Protein AF-A0AAW6RQ76-F1 (afdb_monomer_lite)

Secondary structure (DSSP, 8-state):
----TT--HHHHHHHHHHHTTSPPPP-------

Radius of gyration: 12.96 Å; chains: 1; bounding box: 24×18×32 Å

Foldseek 3Di:
DADDPPDDPVNVVVVCVVCVVPDDDDDDPDDDD

Sequence (33 aa):
VGGCCGTTPDHINAIARAVMPLAPRGVQAARFK

InterPro domains:
  IPR003726 Homocysteine-binding domain [PF02574] (1-19)
  IPR003726 Homocysteine-binding domain [PS50970] (1-19)
  IPR036589 Homocysteine-binding domain superfamily [G3DSA:3.20.20.330] (1-33)
  IPR03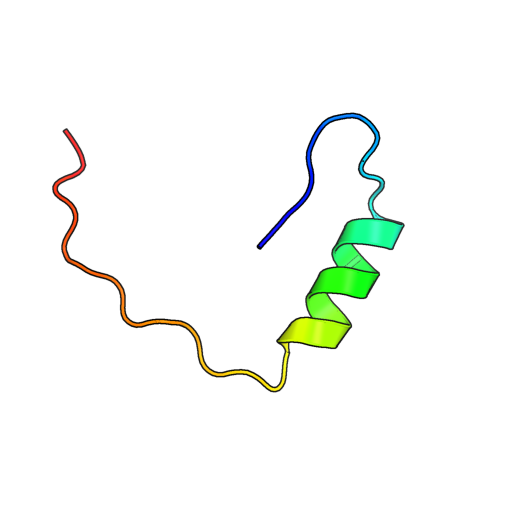6589 Homocysteine-binding domain superfamily [SSF82282] (1-28)

pLDDT: mean 92.35, std 8.31, range [65.19, 98.31]

Structure (mmCIF, N/CA/C/O backbone):
data_AF-A0AAW6RQ76-F1
#
_entry.id   AF-A0AAW6RQ76-F1
#
loop_
_atom_site.group_PDB
_atom_site.id
_atom_site.type_symbol
_atom_site.label_atom_id
_atom_site.label_alt_id
_atom_si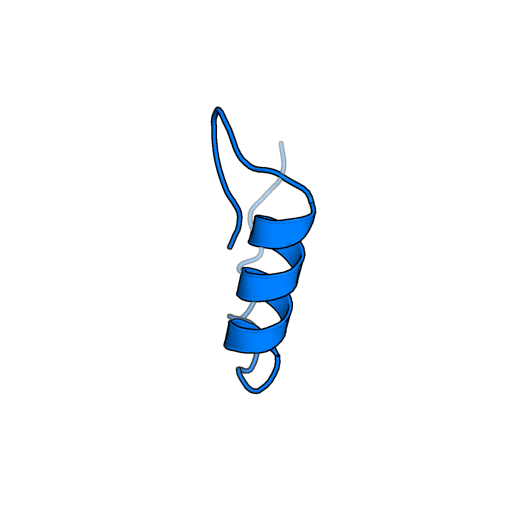te.label_comp_id
_atom_site.label_asym_id
_atom_site.label_entity_id
_atom_site.label_seq_id
_atom_site.pdbx_PDB_ins_code
_atom_site.Cartn_x
_atom_site.Cartn_y
_atom_site.Cartn_z
_atom_site.occupancy
_atom_site.B_iso_or_equiv
_atom_site.auth_seq_id
_atom_site.auth_comp_id
_atom_site.auth_asym_id
_atom_site.auth_atom_id
_atom_site.pdbx_PDB_model_num
ATOM 1 N N . VAL A 1 1 ? 3.771 0.083 5.053 1.00 89.94 1 VAL A N 1
ATOM 2 C CA . VAL A 1 1 ? 4.446 -0.726 4.009 1.00 89.94 1 VAL A CA 1
ATOM 3 C C . VAL A 1 1 ? 4.829 0.232 2.897 1.00 89.94 1 VAL A C 1
ATOM 5 O O . VAL A 1 1 ? 4.079 1.177 2.689 1.00 89.94 1 VAL A O 1
ATOM 8 N N . GLY A 1 2 ? 5.985 0.057 2.261 1.00 94.50 2 GLY A N 1
ATOM 9 C CA . GLY A 1 2 ? 6.488 0.966 1.228 1.00 94.50 2 GLY A CA 1
ATOM 10 C C . GLY A 1 2 ? 7.616 0.316 0.431 1.00 94.50 2 GLY A C 1
ATOM 11 O O . GLY A 1 2 ? 7.735 -0.908 0.444 1.00 94.50 2 GLY A O 1
ATOM 12 N N . GLY A 1 3 ? 8.441 1.128 -0.223 1.00 94.06 3 GLY A N 1
ATOM 13 C CA . GLY A 1 3 ? 9.602 0.667 -0.984 1.00 94.06 3 GLY A CA 1
ATOM 14 C C . GLY A 1 3 ? 10.884 1.433 -0.642 1.00 94.06 3 GLY A C 1
ATOM 15 O O . GLY A 1 3 ? 10.874 2.335 0.193 1.00 94.06 3 GLY A O 1
ATOM 16 N N . CYS A 1 4 ? 11.991 1.039 -1.273 1.00 96.44 4 CYS A N 1
ATOM 17 C CA . CYS A 1 4 ? 13.327 1.622 -1.107 1.00 96.44 4 CYS A CA 1
ATOM 18 C C . CYS A 1 4 ? 13.810 2.200 -2.458 1.00 96.44 4 CYS A C 1
ATOM 20 O O . CYS A 1 4 ? 13.007 2.702 -3.251 1.00 96.44 4 CYS A O 1
ATOM 22 N N . CYS A 1 5 ? 15.106 2.115 -2.751 1.00 96.69 5 CYS A N 1
ATOM 23 C CA . CYS A 1 5 ? 15.704 2.536 -4.013 1.00 96.69 5 CYS A CA 1
ATOM 24 C C . CYS A 1 5 ? 15.046 1.838 -5.218 1.00 96.69 5 CYS A C 1
ATOM 26 O O . CYS A 1 5 ? 14.891 0.619 -5.223 1.00 96.69 5 CYS A O 1
ATOM 28 N N . GLY A 1 6 ? 14.669 2.616 -6.239 1.00 95.44 6 GLY A N 1
ATOM 29 C CA . GLY A 1 6 ? 14.037 2.106 -7.465 1.00 95.44 6 GLY A CA 1
ATOM 30 C C . GLY A 1 6 ? 12.518 1.899 -7.385 1.00 95.44 6 GLY A C 1
ATOM 31 O O . GLY A 1 6 ? 11.921 1.360 -8.314 1.00 95.44 6 GLY A O 1
ATOM 32 N N . THR A 1 7 ? 11.867 2.329 -6.301 1.00 97.50 7 THR A N 1
ATOM 33 C CA . THR A 1 7 ? 10.400 2.278 -6.201 1.00 97.50 7 THR A CA 1
ATOM 34 C C . THR A 1 7 ? 9.766 3.337 -7.098 1.00 97.50 7 THR A C 1
ATOM 36 O O . THR A 1 7 ? 10.061 4.522 -6.962 1.00 97.50 7 THR A O 1
ATOM 39 N N . THR A 1 8 ? 8.877 2.919 -7.997 1.00 97.94 8 THR A N 1
ATOM 40 C CA . THR A 1 8 ? 8.110 3.817 -8.867 1.00 97.94 8 THR A CA 1
ATOM 41 C C . THR A 1 8 ? 6.709 4.061 -8.291 1.00 97.94 8 THR A C 1
ATOM 43 O O . THR A 1 8 ? 6.255 3.305 -7.423 1.00 97.94 8 THR A O 1
ATOM 46 N N . PRO A 1 9 ? 5.974 5.078 -8.777 1.00 98.12 9 PRO A N 1
ATOM 47 C CA . PRO A 1 9 ? 4.574 5.275 -8.399 1.00 98.12 9 PRO A CA 1
ATOM 48 C C . PRO A 1 9 ? 3.686 4.050 -8.669 1.00 98.12 9 PRO A C 1
ATOM 50 O O . PRO A 1 9 ? 2.768 3.777 -7.897 1.00 98.12 9 PRO A O 1
ATOM 53 N N . ASP A 1 10 ? 3.983 3.277 -9.720 1.00 98.31 10 ASP A N 1
ATOM 54 C CA . ASP A 1 10 ? 3.256 2.044 -10.035 1.00 98.31 10 ASP A CA 1
ATOM 55 C C . ASP A 1 10 ? 3.402 0.990 -8.927 1.00 98.31 10 ASP A C 1
ATOM 57 O O . ASP A 1 10 ? 2.408 0.450 -8.439 1.00 98.31 10 ASP A O 1
ATOM 61 N N . HIS A 1 11 ? 4.622 0.789 -8.419 1.00 98.19 11 HIS A N 1
ATOM 62 C CA . HIS A 1 11 ? 4.861 -0.123 -7.300 1.00 98.19 11 HIS A CA 1
ATOM 63 C C . HIS A 1 11 ? 4.082 0.290 -6.041 1.00 98.19 11 HIS A C 1
ATOM 65 O O . HIS A 1 11 ? 3.520 -0.560 -5.351 1.00 98.19 11 HIS A O 1
ATOM 71 N N . ILE A 1 12 ? 4.001 1.592 -5.743 1.00 98.12 12 ILE A N 1
ATOM 72 C CA . ILE A 1 12 ? 3.216 2.089 -4.602 1.00 98.12 12 ILE A CA 1
ATOM 73 C C . ILE A 1 12 ? 1.721 1.817 -4.801 1.00 98.12 12 ILE A C 1
ATOM 75 O O . ILE A 1 12 ? 1.054 1.372 -3.866 1.00 98.12 12 ILE A O 1
ATOM 79 N N . ASN A 1 13 ? 1.201 2.013 -6.015 1.00 98.06 13 ASN A N 1
ATOM 80 C CA . ASN A 1 13 ? -0.192 1.704 -6.337 1.00 98.06 13 ASN A CA 1
ATOM 81 C C . ASN A 1 13 ? -0.500 0.208 -6.184 1.00 98.06 13 ASN A C 1
ATOM 83 O O . ASN A 1 13 ? -1.553 -0.151 -5.652 1.00 98.06 13 ASN A O 1
ATOM 87 N N . ALA A 1 14 ? 0.419 -0.665 -6.602 1.00 97.81 14 ALA A N 1
ATOM 88 C CA . ALA A 1 14 ? 0.291 -2.107 -6.416 1.00 97.81 14 ALA A CA 1
ATOM 89 C C . ALA A 1 14 ? 0.254 -2.485 -4.924 1.00 97.81 14 ALA A C 1
ATOM 91 O O . ALA A 1 14 ? -0.634 -3.227 -4.498 1.00 97.81 14 ALA A O 1
ATOM 92 N N . ILE A 1 15 ? 1.152 -1.912 -4.113 1.00 97.88 15 ILE A N 1
ATOM 93 C CA . ILE A 1 15 ? 1.164 -2.108 -2.655 1.00 97.88 15 ILE A CA 1
ATOM 94 C C . ILE A 1 15 ? -0.157 -1.635 -2.038 1.00 97.88 15 ILE A C 1
ATOM 96 O O . ILE A 1 15 ? -0.744 -2.364 -1.242 1.00 97.88 15 ILE A O 1
ATOM 100 N N . ALA A 1 16 ? -0.649 -0.451 -2.414 1.00 97.38 16 ALA A N 1
ATOM 101 C CA . ALA A 1 16 ? -1.888 0.109 -1.879 1.00 97.38 16 ALA A CA 1
ATOM 102 C C . ALA A 1 16 ? -3.087 -0.815 -2.131 1.00 97.38 16 ALA A C 1
ATOM 104 O O . ALA A 1 16 ? -3.828 -1.128 -1.201 1.00 97.38 16 ALA A O 1
ATOM 105 N N . ARG A 1 17 ? -3.235 -1.317 -3.364 1.00 97.94 17 ARG A N 1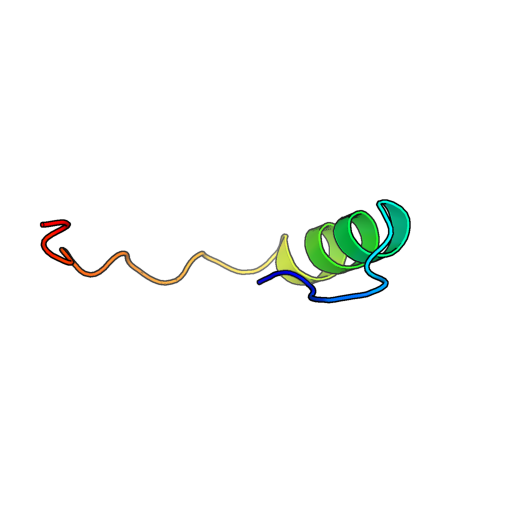
ATOM 106 C CA . ARG A 1 17 ? -4.299 -2.268 -3.727 1.00 97.94 17 ARG A CA 1
ATOM 107 C C . ARG A 1 17 ? -4.208 -3.565 -2.927 1.00 97.94 17 ARG A C 1
ATOM 109 O O . ARG A 1 17 ? -5.232 -4.063 -2.471 1.00 97.94 17 ARG A O 1
ATOM 116 N N . ALA A 1 18 ? -2.997 -4.086 -2.737 1.00 97.50 18 ALA A N 1
ATOM 117 C CA . ALA A 1 18 ? -2.773 -5.328 -2.007 1.00 97.50 18 ALA A CA 1
ATOM 118 C C . ALA A 1 18 ? -3.108 -5.212 -0.509 1.00 97.50 18 ALA A C 1
ATOM 120 O O . ALA A 1 18 ? -3.631 -6.160 0.072 1.00 97.50 18 ALA A O 1
ATOM 121 N N . VAL A 1 19 ? -2.824 -4.066 0.123 1.00 96.88 19 VAL A N 1
ATOM 122 C CA . VAL A 1 19 ? -3.032 -3.888 1.574 1.00 96.88 19 VAL A CA 1
ATOM 123 C C . VAL A 1 19 ? -4.375 -3.258 1.944 1.00 96.88 19 VAL A C 1
ATOM 125 O O . VAL A 1 19 ? -4.742 -3.300 3.113 1.00 96.88 19 VAL A O 1
ATOM 128 N N . MET A 1 20 ? -5.125 -2.710 0.983 1.00 97.00 20 MET A N 1
ATOM 129 C CA . MET A 1 20 ? -6.423 -2.060 1.209 1.00 97.00 20 MET A CA 1
ATOM 130 C C . MET A 1 20 ? -7.439 -2.874 2.041 1.00 97.00 20 MET A C 1
ATOM 132 O O . MET A 1 20 ? -8.095 -2.267 2.885 1.00 97.00 20 MET A O 1
ATOM 136 N N . PRO A 1 21 ? -7.605 -4.203 1.869 1.00 97.69 21 PRO A N 1
ATOM 137 C CA . PRO A 1 21 ? -8.575 -4.961 2.666 1.00 97.69 21 PRO A CA 1
ATOM 138 C C . PRO A 1 21 ? -8.097 -5.276 4.095 1.00 97.69 21 PRO A C 1
ATOM 140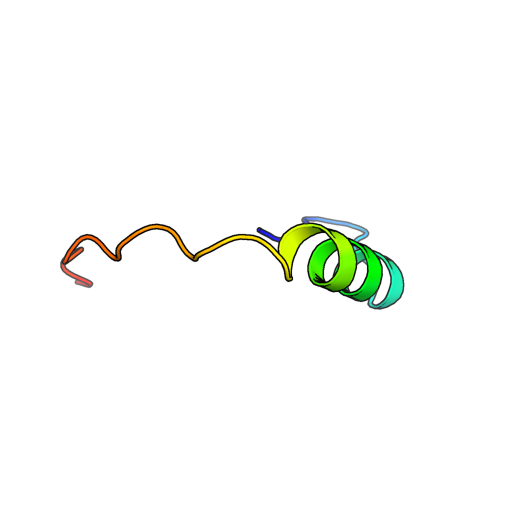 O O . PRO A 1 21 ? -8.834 -5.893 4.861 1.00 97.69 21 PRO A O 1
ATOM 143 N N . LEU A 1 22 ? -6.866 -4.905 4.463 1.00 96.56 22 LEU A N 1
ATOM 144 C CA . LEU A 1 22 ? -6.274 -5.228 5.759 1.00 96.56 22 LEU A CA 1
ATOM 145 C C . LEU A 1 22 ? -6.482 -4.082 6.756 1.00 96.56 22 LEU A C 1
ATOM 147 O O . LEU A 1 22 ? -6.225 -2.917 6.450 1.00 96.56 22 LEU A O 1
ATOM 151 N N . ALA A 1 23 ? -6.874 -4.414 7.987 1.00 95.31 23 ALA A N 1
ATOM 152 C CA . ALA A 1 23 ? -6.913 -3.437 9.070 1.00 95.31 23 ALA A CA 1
ATOM 153 C C . ALA A 1 23 ? -5.485 -2.954 9.416 1.00 95.31 23 ALA A C 1
ATOM 15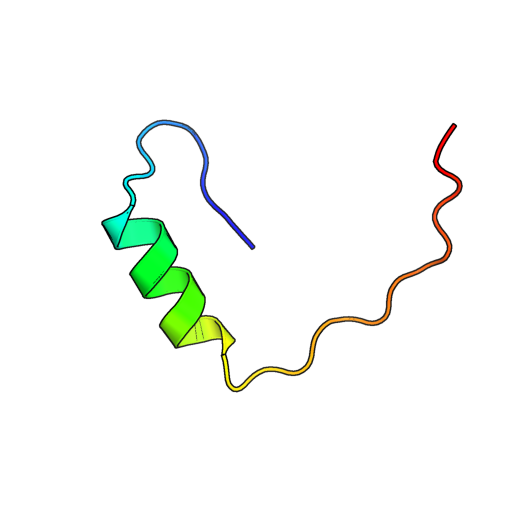5 O O . ALA A 1 23 ? -4.559 -3.774 9.490 1.00 95.31 23 ALA A O 1
ATOM 156 N N . PRO A 1 24 ? -5.273 -1.648 9.667 1.00 92.00 24 PRO A N 1
ATOM 157 C CA . PRO A 1 24 ? -3.991 -1.151 10.146 1.00 92.00 24 PRO A CA 1
ATOM 158 C C . PRO A 1 24 ? -3.593 -1.801 11.473 1.00 92.00 24 PRO A C 1
ATOM 160 O O . PRO A 1 24 ? -4.432 -2.086 12.328 1.00 92.00 24 PRO A O 1
ATOM 163 N N . ARG A 1 25 ? -2.287 -1.982 11.683 1.00 91.50 25 ARG A N 1
ATOM 164 C CA . ARG A 1 25 ? -1.777 -2.355 13.006 1.00 91.50 25 ARG A CA 1
ATOM 165 C C . ARG A 1 25 ? -2.011 -1.195 13.973 1.00 91.50 25 ARG A C 1
ATOM 167 O O . ARG A 1 25 ? -1.805 -0.041 13.599 1.00 91.50 25 ARG A O 1
ATOM 174 N N . GLY A 1 26 ? -2.415 -1.511 15.203 1.00 91.56 26 GLY A N 1
ATOM 175 C CA . GLY A 1 26 ? -2.579 -0.514 16.257 1.00 91.56 26 GLY A CA 1
ATOM 176 C C . GLY A 1 26 ? -1.293 0.288 16.441 1.00 91.56 26 GLY A C 1
ATOM 177 O O . GLY A 1 26 ? -0.201 -0.279 16.472 1.00 91.56 26 GLY A O 1
ATOM 178 N N . VAL A 1 27 ? -1.427 1.606 16.532 1.00 87.81 27 VAL A N 1
ATOM 179 C CA . VAL A 1 27 ? -0.302 2.497 16.807 1.00 87.81 27 VAL A CA 1
ATOM 180 C C . VAL A 1 27 ? 0.090 2.330 18.268 1.00 87.81 27 VAL A C 1
ATOM 182 O O . VAL A 1 27 ? -0.668 2.689 19.167 1.00 87.81 27 VAL A O 1
ATOM 185 N N . GLN A 1 28 ? 1.279 1.789 18.529 1.00 86.25 28 GLN A N 1
ATOM 186 C CA . GLN A 1 28 ? 1.906 1.973 19.831 1.00 86.25 28 GLN A CA 1
ATOM 187 C C . GLN A 1 28 ? 2.168 3.468 20.013 1.00 86.25 28 GLN A C 1
ATOM 189 O O . GLN A 1 28 ? 2.621 4.129 19.077 1.00 86.25 28 GLN A O 1
ATOM 194 N N . ALA A 1 29 ? 1.917 3.992 21.215 1.00 79.50 29 ALA A N 1
ATOM 195 C CA . ALA A 1 29 ? 2.333 5.334 21.608 1.00 79.50 29 ALA A CA 1
ATOM 196 C C . ALA A 1 29 ? 3.870 5.393 21.678 1.00 79.50 29 ALA A C 1
ATOM 198 O O . ALA A 1 29 ? 4.476 5.400 22.749 1.00 79.50 29 ALA A O 1
ATOM 199 N N . ALA A 1 30 ? 4.519 5.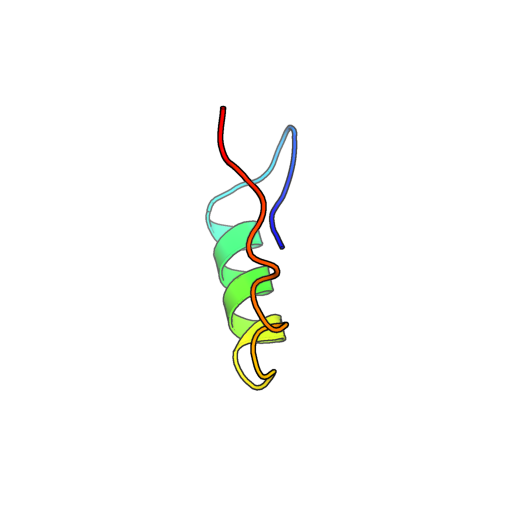359 20.518 1.00 74.94 30 ALA A N 1
ATOM 200 C CA . ALA A 1 30 ? 5.930 5.628 20.391 1.00 74.94 30 ALA A CA 1
ATOM 201 C C . ALA A 1 30 ? 6.129 7.104 20.731 1.00 74.94 30 ALA A C 1
ATOM 203 O O . ALA A 1 30 ? 5.510 7.990 20.142 1.00 74.94 30 ALA A O 1
ATOM 204 N N . ARG A 1 31 ? 6.974 7.363 21.727 1.00 77.00 31 ARG A N 1
ATOM 205 C CA . ARG A 1 31 ? 7.437 8.714 22.021 1.00 77.00 31 ARG A CA 1
ATOM 206 C C . ARG A 1 31 ? 8.309 9.152 20.853 1.00 77.00 31 ARG A C 1
ATOM 208 O O . ARG A 1 31 ? 9.443 8.693 20.736 1.00 77.00 31 ARG A O 1
ATOM 215 N N . PHE A 1 32 ? 7.774 10.009 19.995 1.00 76.50 32 PHE A N 1
ATOM 216 C CA . PHE A 1 32 ? 8.601 10.798 19.096 1.00 76.50 32 PHE A CA 1
ATOM 217 C C . PHE A 1 32 ? 9.371 11.785 19.984 1.00 76.50 32 PHE A C 1
ATOM 219 O O . PHE A 1 32 ? 8.753 12.599 20.671 1.00 76.50 32 PHE A O 1
ATOM 226 N N . LYS A 1 33 ? 10.691 11.607 20.081 1.00 65.19 33 LYS A N 1
ATOM 227 C CA . LYS A 1 33 ? 11.592 12.626 20.626 1.00 65.19 33 LYS A CA 1
ATOM 228 C C . LYS A 1 33 ? 11.960 13.594 19.517 1.00 65.19 33 LYS A C 1
ATOM 230 O O . LYS A 1 33 ? 12.148 13.096 18.384 1.00 65.19 33 LYS A O 1
#

Organism: NCBI:txid3040346